Protein AF-A0A1Q6CEZ9-F1 (afdb_monomer_lite)

pLDDT: mean 78.74, std 10.32, range [46.88, 90.94]

Foldseek 3Di:
DPVLVVCCVVCVVCPPPDPVVSVVLLVVLCVVCVVVLVVLVVVLVCQLVVVVVVVVVVVVVPDDDDPVVVVVSVVSNVVSVVVSVVVSVVSSVVSSVVVVVVVVVVVVVVVVVVVD

Radius of gyration: 22.19 Å; chains: 1; bounding box: 48×24×68 Å

Secondary structure (DSSP, 8-state):
--HHHHHHHH-GGGTTS-HHHHHHHHHHHHHHTHHHHHHHHHHHHHHHHHHHHHHHHHHHTT----HHHHHHHHHHHHHHHHHHHHHHHHHHHHHHHHHHHHHHHHHHHHHHTT--

Structure (mmCIF, N/CA/C/O backbone):
data_AF-A0A1Q6CEZ9-F1
#
_entry.id   AF-A0A1Q6CEZ9-F1
#
loop_
_atom_site.group_PDB
_atom_site.id
_atom_site.type_symbol
_atom_site.label_atom_id
_atom_site.label_alt_id
_atom_site.label_comp_id
_atom_site.label_asym_id
_atom_site.label_entity_id
_atom_site.label_seq_id
_atom_site.pdbx_PDB_ins_code
_atom_site.Cartn_x
_atom_site.Cartn_y
_atom_site.Cartn_z
_atom_site.occupancy
_atom_site.B_iso_or_equiv
_atom_site.auth_seq_id
_atom_site.auth_comp_id
_atom_site.auth_asym_id
_atom_site.auth_atom_id
_atom_site.pdbx_PDB_model_num
ATOM 1 N N . MET A 1 1 ? -6.968 6.565 1.312 1.00 78.81 1 MET A N 1
ATOM 2 C CA . MET A 1 1 ? -8.239 5.874 1.646 1.00 78.81 1 MET A CA 1
ATOM 3 C C . MET A 1 1 ? -8.685 6.274 3.049 1.00 78.81 1 MET A C 1
ATOM 5 O O . MET A 1 1 ? -7.842 6.308 3.935 1.00 78.81 1 MET A O 1
ATOM 9 N N . ASN A 1 2 ? -9.973 6.579 3.259 1.00 87.38 2 ASN A N 1
ATOM 10 C CA . ASN A 1 2 ? -10.518 6.866 4.593 1.00 87.38 2 ASN A CA 1
ATOM 11 C C . ASN A 1 2 ? -10.894 5.547 5.297 1.00 87.38 2 ASN A C 1
ATOM 13 O O . ASN A 1 2 ? -11.939 4.958 5.011 1.00 87.38 2 ASN A O 1
ATOM 17 N N . T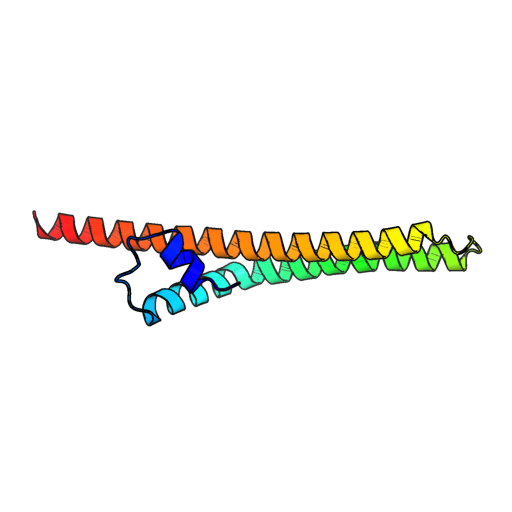YR A 1 3 ? -10.008 5.062 6.172 1.00 85.31 3 TYR A N 1
ATOM 18 C CA . TYR A 1 3 ? -10.192 3.792 6.882 1.00 85.31 3 TYR A CA 1
ATOM 19 C C . TYR A 1 3 ? -11.331 3.844 7.901 1.00 85.31 3 TYR A C 1
ATOM 21 O O . TYR A 1 3 ? -12.068 2.873 8.002 1.00 85.31 3 TYR A O 1
ATOM 29 N N . SER A 1 4 ? -11.540 4.976 8.576 1.00 85.38 4 SER A N 1
ATOM 30 C CA . SER A 1 4 ? -12.632 5.153 9.543 1.00 85.38 4 SER A CA 1
ATOM 31 C C . SER A 1 4 ? -14.004 4.962 8.886 1.00 85.38 4 SER A C 1
ATOM 33 O O . SER A 1 4 ? -14.808 4.137 9.325 1.00 85.38 4 SER A O 1
ATOM 35 N N . ARG A 1 5 ? -14.228 5.616 7.736 1.00 88.12 5 ARG A N 1
ATOM 36 C CA . ARG A 1 5 ? -15.449 5.433 6.935 1.00 88.12 5 ARG A CA 1
ATOM 37 C C . ARG A 1 5 ? -15.607 3.987 6.456 1.00 88.12 5 ARG A C 1
ATOM 39 O O . ARG A 1 5 ? -16.713 3.455 6.458 1.00 88.12 5 ARG A O 1
ATOM 46 N N . TRP A 1 6 ? -14.514 3.346 6.038 1.00 90.44 6 TRP A N 1
ATOM 47 C CA . TRP A 1 6 ? -14.540 1.949 5.599 1.00 90.44 6 TRP A CA 1
ATOM 48 C C . TRP A 1 6 ? -14.889 0.982 6.741 1.00 90.44 6 TRP A C 1
ATOM 50 O O . TRP A 1 6 ? -15.698 0.081 6.525 1.00 90.44 6 TRP A O 1
ATOM 60 N N . ILE A 1 7 ? -14.339 1.185 7.942 1.00 86.50 7 ILE A N 1
ATOM 61 C CA . ILE A 1 7 ? -14.615 0.373 9.138 1.00 86.50 7 ILE A CA 1
ATOM 62 C C . ILE A 1 7 ? -16.093 0.468 9.510 1.00 86.50 7 ILE A C 1
ATOM 64 O O . ILE A 1 7 ? -16.755 -0.563 9.555 1.00 86.50 7 ILE A O 1
ATOM 68 N N . ARG A 1 8 ? -16.627 1.687 9.677 1.00 84.75 8 ARG A N 1
ATOM 69 C CA . ARG A 1 8 ? -18.041 1.924 10.032 1.00 84.75 8 ARG A CA 1
ATOM 70 C C . ARG A 1 8 ? -19.015 1.318 9.016 1.00 84.75 8 ARG A C 1
ATOM 72 O O . ARG A 1 8 ? -20.042 0.766 9.387 1.00 84.75 8 ARG A O 1
ATOM 79 N N . LYS A 1 9 ? -18.664 1.351 7.724 1.00 87.06 9 LYS A N 1
ATOM 80 C CA . LYS A 1 9 ? -19.462 0.711 6.665 1.00 87.06 9 LYS A CA 1
ATOM 81 C C . LYS A 1 9 ? -19.380 -0.822 6.689 1.00 87.06 9 LYS A C 1
ATOM 83 O O . LYS A 1 9 ? -20.350 -1.486 6.349 1.00 87.06 9 LYS A O 1
ATOM 88 N N . THR A 1 10 ? -18.217 -1.381 7.021 1.00 85.75 10 THR A N 1
ATOM 89 C CA . THR A 1 10 ? -17.960 -2.833 6.953 1.00 85.75 10 THR A CA 1
ATOM 90 C C . THR A 1 10 ? -18.411 -3.558 8.220 1.00 85.75 10 THR A C 1
ATOM 92 O O . THR A 1 10 ? -18.802 -4.718 8.156 1.00 85.75 10 THR A O 1
ATOM 95 N N . PHE A 1 11 ? -18.362 -2.879 9.364 1.00 83.69 11 PHE A N 1
ATOM 96 C CA . PHE A 1 11 ? -18.687 -3.423 10.673 1.00 83.69 11 PHE A CA 1
ATOM 97 C C . PHE A 1 11 ? -19.684 -2.491 11.377 1.00 83.69 11 PHE A C 1
ATOM 99 O O . PHE A 1 11 ? -19.273 -1.624 12.146 1.00 83.69 11 PHE A O 1
ATOM 106 N N . PRO A 1 12 ? -20.998 -2.660 11.152 1.00 80.19 12 PRO A N 1
ATOM 107 C CA . PRO A 1 12 ? -22.017 -1.818 11.784 1.00 80.19 12 PRO A CA 1
ATOM 108 C C . PRO A 1 12 ? -21.939 -1.842 13.318 1.00 80.19 12 PRO A C 1
ATOM 110 O O . PRO A 1 12 ? -22.209 -0.841 13.968 1.00 80.19 12 PRO A O 1
ATOM 113 N N . GLN A 1 13 ? -21.482 -2.962 13.888 1.00 78.38 13 GLN A N 1
ATOM 114 C CA . GLN A 1 13 ? -21.288 -3.176 15.328 1.00 78.38 13 GLN A CA 1
ATOM 115 C C . GLN A 1 13 ? -20.261 -2.244 16.000 1.00 78.38 13 GLN A C 1
ATOM 117 O O . GLN A 1 13 ? -20.240 -2.153 17.220 1.00 78.38 13 GLN A O 1
ATOM 122 N N . VAL A 1 14 ? -19.405 -1.558 15.231 1.00 77.00 14 VAL A N 1
ATOM 123 C CA . VAL A 1 14 ? -18.463 -0.544 15.752 1.00 77.00 14 VAL A CA 1
ATOM 124 C C . VAL A 1 14 ? -18.941 0.891 15.491 1.00 77.00 14 VAL A C 1
ATOM 126 O O . VAL A 1 14 ? -18.183 1.834 15.705 1.00 77.00 14 VAL A O 1
ATOM 129 N N . ASN A 1 15 ? -20.194 1.106 15.064 1.00 77.31 15 ASN A N 1
ATOM 130 C CA . ASN A 1 15 ? -20.732 2.465 14.905 1.00 77.31 15 ASN A CA 1
ATOM 131 C C . ASN A 1 15 ? -20.812 3.235 16.227 1.00 77.31 15 ASN A C 1
ATOM 133 O O . ASN A 1 15 ? -20.509 4.429 16.233 1.00 77.31 15 ASN A O 1
ATOM 137 N N . ASP A 1 16 ? -21.126 2.552 17.326 1.00 78.06 16 ASP A N 1
ATOM 138 C CA . ASP A 1 16 ? -21.174 3.158 18.663 1.00 78.06 16 ASP A CA 1
ATOM 139 C C . ASP A 1 16 ? -19.792 3.252 19.326 1.00 78.06 16 ASP A C 1
ATOM 141 O O . ASP A 1 16 ? -19.643 3.785 20.422 1.00 78.06 16 ASP A O 1
ATOM 145 N N . THR A 1 17 ? -18.743 2.748 18.666 1.00 80.06 17 THR A N 1
ATOM 146 C CA . THR A 1 17 ? -17.372 2.886 19.162 1.00 80.06 17 THR A CA 1
ATOM 147 C C . THR A 1 17 ? -16.898 4.329 19.002 1.00 80.06 17 THR A C 1
ATOM 149 O O . THR A 1 17 ? -17.131 4.969 17.966 1.00 80.06 17 THR A O 1
ATOM 152 N N . SER A 1 18 ? -16.213 4.843 20.030 1.00 85.12 18 SER A N 1
ATOM 153 C CA . SER A 1 18 ? -15.681 6.204 20.019 1.00 85.12 18 SER A CA 1
ATOM 154 C C . SER A 1 18 ? -14.743 6.415 18.830 1.00 85.12 18 SER A C 1
ATOM 156 O O . SER A 1 18 ? -14.040 5.504 18.380 1.00 85.12 18 SER A O 1
ATOM 158 N N . HIS A 1 19 ? -14.734 7.639 18.302 1.00 84.69 19 HIS A N 1
ATOM 159 C CA . HIS A 1 19 ? -13.865 7.979 17.179 1.00 84.69 19 HIS A CA 1
ATOM 160 C C . HIS A 1 19 ? -12.384 7.750 17.505 1.00 84.69 19 HIS A C 1
ATOM 162 O O . HIS A 1 19 ? -11.656 7.238 16.659 1.00 84.69 19 HIS A O 1
ATOM 168 N N . GLU A 1 20 ? -11.992 8.038 18.743 1.00 85.44 20 GLU A N 1
ATOM 169 C CA . GLU A 1 20 ? -10.643 7.845 19.272 1.00 85.44 20 GLU A CA 1
ATOM 170 C C . GLU A 1 20 ? -10.216 6.367 19.272 1.00 85.44 20 GLU A C 1
ATOM 172 O O . GLU A 1 20 ? -9.128 6.035 18.805 1.00 85.44 20 GLU A O 1
ATOM 177 N N . LEU A 1 21 ? -11.095 5.441 19.682 1.00 85.25 21 LEU A N 1
ATOM 178 C CA . LEU A 1 21 ? -10.803 4.002 19.618 1.00 85.25 21 LEU A CA 1
ATOM 179 C C . LEU A 1 21 ? -10.622 3.510 18.177 1.00 85.25 21 LEU A C 1
ATOM 181 O O . LEU A 1 21 ? -9.726 2.713 17.899 1.00 85.25 21 LEU A O 1
ATOM 185 N N . ILE A 1 22 ? -11.450 3.997 17.247 1.00 85.25 22 ILE A N 1
ATOM 186 C CA . ILE A 1 22 ? -11.326 3.654 15.823 1.00 85.25 22 ILE A CA 1
ATOM 187 C C . ILE A 1 22 ? -9.998 4.172 15.259 1.00 85.25 22 ILE A C 1
ATOM 189 O O . ILE A 1 22 ? -9.351 3.466 14.483 1.00 85.25 22 ILE A O 1
ATOM 193 N N . GLU A 1 23 ? -9.578 5.381 15.633 1.00 88.44 23 GLU A N 1
ATOM 194 C CA . GLU A 1 23 ? -8.279 5.915 15.224 1.00 88.44 23 GLU A CA 1
ATOM 195 C C . GLU A 1 23 ? -7.121 5.102 15.796 1.00 88.44 23 GLU A C 1
ATOM 197 O O . GLU A 1 23 ? -6.226 4.737 15.031 1.00 88.44 23 GLU A O 1
ATOM 202 N N . ASN A 1 24 ? -7.187 4.701 17.066 1.00 88.50 24 ASN A N 1
ATOM 203 C CA . ASN A 1 24 ? -6.182 3.832 17.678 1.00 88.50 24 ASN A CA 1
ATOM 204 C C . ASN A 1 24 ? -6.045 2.498 16.931 1.00 88.50 24 ASN A C 1
ATOM 206 O O . ASN A 1 24 ? -4.931 2.097 16.599 1.00 88.50 24 ASN A O 1
ATOM 210 N N . TYR A 1 25 ? -7.154 1.854 16.545 1.00 86.62 25 TYR A N 1
ATOM 211 C CA . TYR A 1 25 ? -7.101 0.633 15.727 1.00 86.62 25 TYR A CA 1
ATOM 212 C C . TYR A 1 25 ? -6.463 0.862 14.351 1.00 86.62 25 TYR A C 1
ATOM 214 O O . TYR A 1 25 ? -5.782 -0.018 13.820 1.00 86.62 25 TYR A O 1
ATOM 222 N N . ILE A 1 26 ? -6.678 2.034 13.746 1.00 88.31 26 ILE A N 1
ATOM 223 C CA . ILE A 1 26 ? -6.061 2.395 12.463 1.00 88.31 26 ILE A CA 1
ATOM 224 C C . ILE A 1 26 ? -4.560 2.635 12.632 1.00 88.31 26 ILE A C 1
ATOM 226 O O . ILE A 1 26 ? -3.790 2.203 11.771 1.00 88.31 26 ILE A O 1
ATOM 230 N N . VAL A 1 27 ? -4.144 3.325 13.695 1.00 90.94 27 VAL A N 1
ATOM 231 C CA . VAL A 1 27 ? -2.731 3.571 14.010 1.00 90.94 27 VAL A CA 1
ATOM 232 C C . VAL A 1 27 ? -2.022 2.244 14.257 1.00 90.94 27 VAL A C 1
ATOM 234 O O . VAL A 1 27 ? -1.072 1.934 13.540 1.00 90.94 27 VAL A O 1
ATOM 237 N N . GLU A 1 28 ? -2.564 1.403 15.136 1.00 89.69 28 GLU A N 1
ATOM 238 C CA . GLU A 1 28 ? -2.023 0.076 15.440 1.00 89.69 28 GLU A CA 1
ATOM 239 C C . GLU A 1 28 ? -1.895 -0.784 14.170 1.00 89.69 28 GLU A C 1
ATOM 241 O O . GLU A 1 28 ? -0.857 -1.394 13.908 1.00 89.69 28 GLU A O 1
ATOM 246 N N . ALA A 1 29 ? -2.920 -0.803 13.311 1.00 86.94 29 ALA A N 1
ATOM 247 C CA . ALA A 1 29 ? -2.863 -1.544 12.053 1.00 86.94 29 ALA A CA 1
ATOM 248 C C . ALA A 1 29 ? -1.796 -1.003 11.085 1.00 86.94 29 ALA A C 1
ATOM 250 O O . ALA A 1 29 ? -1.172 -1.779 10.354 1.00 86.94 29 ALA A O 1
ATOM 251 N N . LYS A 1 30 ? -1.579 0.317 11.045 1.00 87.06 30 LYS A N 1
ATOM 252 C CA . LYS A 1 30 ? -0.550 0.942 10.198 1.00 87.06 30 LYS A CA 1
ATOM 253 C C . LYS A 1 30 ? 0.859 0.667 10.708 1.00 87.06 30 LYS A C 1
ATOM 255 O O . LYS A 1 30 ? 1.741 0.449 9.878 1.00 87.06 30 LYS A O 1
ATOM 260 N N . GLU A 1 31 ? 1.060 0.681 12.021 1.00 90.88 31 GLU A N 1
ATOM 261 C CA . GLU A 1 31 ? 2.348 0.380 12.647 1.00 90.88 31 GLU A CA 1
ATOM 262 C C . GLU A 1 31 ? 2.714 -1.091 12.469 1.00 90.88 31 GLU A C 1
ATOM 264 O O . GLU A 1 31 ? 3.778 -1.393 11.931 1.00 90.88 31 GLU A O 1
ATOM 269 N N . ASN A 1 32 ? 1.783 -2.002 12.763 1.00 86.88 32 ASN A N 1
ATOM 270 C CA . ASN A 1 32 ? 1.990 -3.444 12.594 1.00 86.88 32 ASN A CA 1
ATOM 271 C C . ASN A 1 32 ? 2.286 -3.846 11.142 1.00 86.88 32 ASN A C 1
ATOM 273 O O . ASN A 1 32 ? 2.956 -4.842 10.886 1.00 86.88 32 ASN A O 1
ATOM 277 N N . THR A 1 33 ? 1.803 -3.070 10.170 1.00 88.19 33 THR A N 1
ATOM 278 C CA . THR A 1 33 ? 2.064 -3.319 8.744 1.00 88.19 33 THR A CA 1
ATOM 279 C C . THR A 1 33 ? 3.213 -2.485 8.178 1.00 88.19 33 THR A C 1
ATOM 281 O O . THR A 1 33 ? 3.517 -2.626 6.994 1.00 88.19 33 THR A O 1
ATOM 284 N N . LYS A 1 34 ? 3.870 -1.629 8.976 1.00 89.44 34 LYS A N 1
ATOM 285 C CA . LYS A 1 34 ? 4.874 -0.663 8.499 1.00 89.44 34 LYS A CA 1
ATOM 286 C C . LYS A 1 34 ? 6.023 -1.337 7.753 1.00 89.44 34 LYS A C 1
ATOM 288 O O . LYS A 1 34 ? 6.247 -1.002 6.594 1.00 89.44 34 LYS A O 1
ATOM 293 N N . LEU A 1 35 ? 6.677 -2.325 8.370 1.00 86.88 35 LEU A N 1
ATOM 294 C CA . LEU A 1 35 ? 7.818 -3.027 7.769 1.00 86.88 35 LEU A CA 1
ATOM 295 C C . LEU A 1 35 ? 7.449 -3.698 6.443 1.00 86.88 35 LEU A C 1
ATOM 297 O O . LEU A 1 35 ? 8.153 -3.553 5.450 1.00 86.88 35 LEU A O 1
ATOM 301 N N . PHE A 1 36 ? 6.306 -4.385 6.393 1.00 85.56 36 PHE A N 1
ATOM 302 C CA . PHE A 1 36 ? 5.871 -5.063 5.173 1.00 85.56 36 PHE A CA 1
ATOM 303 C C . PHE A 1 36 ? 5.482 -4.069 4.068 1.00 85.56 36 PHE A C 1
ATOM 305 O O . PHE A 1 36 ? 5.743 -4.303 2.891 1.00 85.56 36 PHE A O 1
ATOM 312 N N . ARG A 1 37 ? 4.881 -2.930 4.432 1.00 86.06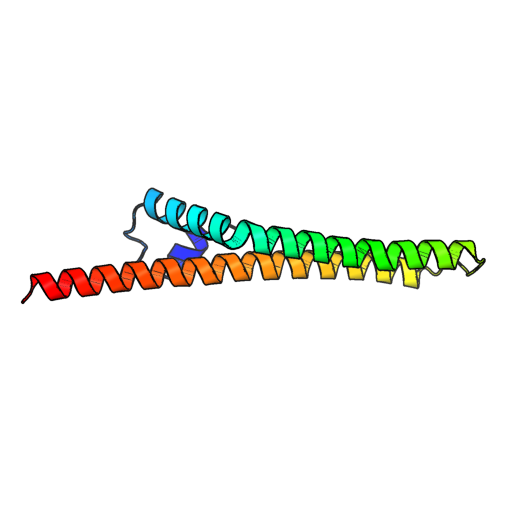 37 ARG A N 1
ATOM 313 C CA . ARG A 1 37 ? 4.572 -1.847 3.488 1.00 86.06 37 ARG A CA 1
ATOM 314 C C . ARG A 1 37 ? 5.837 -1.211 2.925 1.00 86.06 37 ARG A C 1
ATOM 316 O O . ARG A 1 37 ? 5.891 -0.947 1.729 1.00 86.06 37 ARG A O 1
ATOM 323 N N . GLU A 1 38 ? 6.841 -0.969 3.762 1.00 87.75 38 GLU A N 1
ATOM 324 C CA . GLU A 1 38 ? 8.148 -0.478 3.317 1.00 87.75 38 GLU A CA 1
ATOM 325 C C . GLU A 1 38 ? 8.835 -1.497 2.405 1.00 87.75 38 GLU A C 1
ATOM 327 O O . GLU A 1 38 ? 9.298 -1.127 1.329 1.00 87.75 38 GLU A O 1
ATOM 332 N N . PHE A 1 39 ? 8.783 -2.786 2.746 1.00 88.06 39 PHE A N 1
ATOM 333 C CA . PHE A 1 39 ? 9.290 -3.856 1.891 1.00 88.06 39 PHE A CA 1
ATOM 334 C C . PHE A 1 39 ? 8.614 -3.874 0.510 1.00 88.06 39 PHE A C 1
ATOM 336 O O . PHE A 1 39 ? 9.308 -3.876 -0.504 1.00 88.06 39 PHE A O 1
ATOM 343 N N . ILE A 1 40 ? 7.277 -3.798 0.438 1.00 85.38 40 ILE A N 1
ATOM 344 C CA . ILE A 1 40 ? 6.553 -3.715 -0.846 1.00 85.38 40 ILE A CA 1
ATOM 345 C C . ILE A 1 40 ? 6.999 -2.494 -1.655 1.00 85.38 40 ILE A C 1
ATOM 347 O O . ILE A 1 40 ? 7.161 -2.601 -2.869 1.00 85.38 40 ILE A O 1
ATOM 351 N N . LYS A 1 41 ? 7.198 -1.337 -1.013 1.00 83.94 41 LYS A N 1
ATOM 352 C CA . LYS A 1 41 ? 7.652 -0.122 -1.706 1.00 83.94 41 LYS A CA 1
ATOM 353 C C . LYS A 1 41 ? 9.044 -0.300 -2.300 1.00 83.94 41 LYS A C 1
ATOM 355 O O . LYS A 1 41 ? 9.251 0.076 -3.449 1.00 83.94 41 LYS A O 1
ATOM 360 N N . VAL A 1 42 ? 9.968 -0.896 -1.547 1.00 87.69 42 VAL A N 1
ATOM 361 C CA . VAL A 1 42 ? 11.328 -1.181 -2.026 1.00 87.69 42 VAL A CA 1
ATOM 362 C C . VAL A 1 42 ? 11.295 -2.174 -3.184 1.00 87.69 42 VAL A C 1
ATOM 364 O O . VAL A 1 42 ? 11.914 -1.918 -4.211 1.00 87.69 42 VAL A O 1
ATOM 367 N N . VAL A 1 43 ? 10.529 -3.262 -3.068 1.00 85.50 43 VAL A N 1
ATOM 368 C CA . VAL A 1 43 ? 10.364 -4.245 -4.152 1.00 85.50 43 VAL A CA 1
ATOM 369 C C . VAL A 1 43 ? 9.748 -3.594 -5.391 1.00 85.50 43 VAL A C 1
ATOM 371 O O . VAL A 1 43 ? 10.254 -3.779 -6.494 1.00 85.50 43 VAL A O 1
ATOM 374 N N . GLY A 1 44 ? 8.700 -2.785 -5.219 1.00 81.00 44 GLY A N 1
ATOM 375 C CA . GLY A 1 44 ? 8.070 -2.039 -6.307 1.00 81.00 44 GLY A CA 1
ATOM 376 C C . GLY A 1 44 ? 9.044 -1.089 -7.002 1.00 81.00 44 GLY A C 1
ATOM 377 O O . GLY A 1 44 ? 9.094 -1.057 -8.227 1.00 81.00 44 GLY A O 1
ATOM 378 N N . PHE A 1 45 ? 9.872 -0.373 -6.237 1.00 83.25 45 PHE A N 1
ATOM 379 C CA . PHE A 1 45 ? 10.930 0.476 -6.782 1.00 83.25 45 PHE A CA 1
ATOM 380 C C . PHE A 1 45 ? 11.985 -0.334 -7.549 1.00 83.25 45 PHE A C 1
ATOM 382 O O . PHE A 1 45 ? 12.360 0.040 -8.658 1.00 83.25 45 PHE A O 1
ATOM 389 N N . LEU A 1 46 ? 12.416 -1.479 -7.014 1.00 83.62 46 LEU A N 1
ATOM 390 C CA . LEU A 1 46 ? 13.373 -2.366 -7.680 1.00 83.62 46 LEU A CA 1
ATOM 391 C C . LEU A 1 46 ? 12.850 -2.855 -9.039 1.00 83.62 46 LEU A C 1
ATOM 393 O O . LEU A 1 46 ? 13.593 -2.871 -10.020 1.00 83.62 46 LEU A O 1
ATOM 397 N N . LEU A 1 47 ? 11.560 -3.198 -9.103 1.00 79.50 47 LEU A N 1
ATOM 398 C CA . LEU A 1 47 ? 10.875 -3.623 -10.327 1.00 79.50 47 LEU A CA 1
ATOM 399 C C . LEU A 1 47 ? 10.764 -2.517 -11.382 1.00 79.50 47 LEU A C 1
ATOM 401 O O . LEU A 1 47 ? 10.484 -2.820 -12.535 1.00 79.50 47 LEU A O 1
ATOM 405 N N . ILE A 1 48 ? 10.991 -1.257 -11.017 1.00 77.56 48 ILE A N 1
ATOM 406 C CA . ILE A 1 48 ? 11.065 -0.132 -11.954 1.00 77.56 48 ILE A CA 1
ATOM 407 C C . ILE A 1 48 ? 12.516 0.096 -12.381 1.00 77.56 48 ILE A C 1
ATOM 409 O O . ILE A 1 48 ? 12.807 0.215 -13.569 1.00 77.56 48 ILE A O 1
ATOM 413 N N . VAL A 1 49 ? 13.437 0.127 -11.416 1.00 82.56 49 VAL A N 1
ATOM 414 C CA . VAL A 1 49 ? 14.853 0.441 -11.654 1.00 82.56 49 VAL A CA 1
ATOM 415 C C . VAL A 1 49 ? 15.541 -0.614 -12.515 1.00 82.56 49 VAL A C 1
ATOM 417 O O . VAL A 1 49 ? 16.299 -0.260 -13.415 1.00 82.56 49 VAL A O 1
ATOM 420 N N . LEU A 1 50 ? 15.283 -1.902 -12.272 1.00 81.31 50 LEU A N 1
ATOM 421 C CA . LEU A 1 50 ? 15.901 -2.995 -13.027 1.00 81.31 50 LEU A CA 1
ATOM 422 C C . LEU A 1 50 ? 15.583 -2.941 -14.534 1.00 81.31 50 LEU A C 1
ATOM 424 O O . LEU A 1 50 ? 16.528 -2.855 -15.321 1.00 81.31 50 LEU A O 1
ATOM 428 N N . PRO A 1 51 ? 14.308 -2.944 -14.977 1.00 76.06 51 PRO A N 1
ATOM 429 C CA . PRO A 1 51 ? 13.996 -2.867 -16.402 1.00 76.06 51 PRO A CA 1
ATOM 430 C C . PRO A 1 51 ? 14.408 -1.529 -17.018 1.00 76.06 51 PRO A C 1
ATOM 432 O O . PRO A 1 51 ? 14.826 -1.510 -18.171 1.00 76.06 51 PRO A O 1
ATOM 435 N N . PHE A 1 52 ? 14.361 -0.428 -16.263 1.00 76.94 52 PHE A N 1
ATOM 436 C CA . PHE A 1 52 ? 14.818 0.873 -16.751 1.00 76.94 52 PHE A CA 1
ATOM 437 C C . PHE A 1 52 ? 16.332 0.900 -17.017 1.00 76.94 52 PHE A C 1
ATOM 439 O O . PHE A 1 52 ? 16.769 1.378 -18.061 1.00 76.94 52 PHE A O 1
ATOM 446 N N . ASN A 1 53 ? 17.143 0.329 -16.123 1.00 82.12 53 ASN A N 1
ATOM 447 C CA . ASN A 1 53 ? 18.588 0.217 -16.337 1.00 82.12 53 ASN A CA 1
ATOM 448 C C . ASN A 1 53 ? 18.938 -0.748 -17.478 1.00 82.12 53 ASN A C 1
ATOM 450 O O . ASN A 1 53 ? 19.843 -0.462 -18.261 1.00 82.12 53 ASN A O 1
ATOM 454 N N . LEU A 1 54 ? 18.213 -1.866 -17.608 1.00 78.62 54 LEU A N 1
ATOM 455 C CA . LEU A 1 54 ? 18.363 -2.776 -18.751 1.00 78.62 54 LEU A CA 1
ATOM 456 C C . LEU A 1 54 ? 18.013 -2.079 -20.072 1.00 78.62 54 LEU A C 1
ATOM 458 O O . LEU A 1 54 ? 18.734 -2.237 -21.053 1.00 78.62 54 LEU A O 1
ATOM 462 N N . TYR A 1 55 ? 16.954 -1.265 -20.081 1.00 74.69 55 TYR A N 1
ATOM 463 C CA . TYR A 1 55 ? 16.555 -0.457 -21.232 1.00 74.69 55 TYR A CA 1
ATOM 464 C C . TYR A 1 55 ? 17.636 0.545 -21.637 1.00 74.69 55 TYR A C 1
ATOM 466 O O . TYR A 1 55 ? 18.010 0.594 -22.807 1.00 74.69 55 TYR A O 1
ATOM 474 N N . LEU A 1 56 ? 18.179 1.299 -20.675 1.00 76.50 56 LEU A N 1
ATOM 475 C CA . LEU A 1 56 ? 19.273 2.229 -20.943 1.00 76.50 56 LEU A CA 1
ATOM 476 C C . LEU A 1 56 ? 20.467 1.501 -21.560 1.00 76.50 56 LEU A C 1
ATOM 478 O O . LEU A 1 56 ? 20.954 1.928 -22.597 1.00 76.50 56 LEU A O 1
ATOM 482 N N . ASN A 1 57 ? 20.887 0.372 -20.986 1.00 79.06 57 ASN A N 1
ATOM 483 C CA . ASN A 1 57 ? 21.992 -0.420 -21.529 1.00 79.06 57 ASN A CA 1
ATOM 484 C C . ASN A 1 57 ? 21.721 -0.876 -22.979 1.00 79.06 57 ASN A C 1
ATOM 486 O O . ASN A 1 57 ? 22.592 -0.763 -23.839 1.00 79.06 57 ASN A O 1
ATOM 490 N N . TYR A 1 58 ? 20.491 -1.309 -23.270 1.00 74.31 58 TYR A N 1
ATOM 491 C CA . TYR A 1 58 ? 20.080 -1.771 -24.597 1.00 74.31 58 TYR A CA 1
ATOM 492 C C . TYR A 1 58 ? 20.051 -0.651 -25.656 1.00 74.31 58 TYR A C 1
ATOM 494 O O . TYR A 1 58 ? 20.415 -0.885 -26.810 1.00 74.31 58 TYR A O 1
ATOM 502 N N . ILE A 1 59 ? 19.668 0.577 -25.291 1.00 74.06 59 ILE A N 1
ATOM 503 C CA . ILE A 1 59 ? 19.733 1.735 -26.204 1.00 74.06 59 ILE A CA 1
ATOM 504 C C . ILE A 1 59 ? 21.181 2.139 -26.476 1.00 74.06 59 ILE A C 1
ATOM 506 O O . ILE A 1 59 ? 21.536 2.418 -27.621 1.00 74.06 59 ILE A O 1
ATOM 510 N N . THR A 1 60 ? 22.037 2.154 -25.448 1.00 69.31 60 THR A N 1
ATOM 511 C CA . THR A 1 60 ? 23.443 2.571 -25.591 1.00 69.31 60 THR A CA 1
ATOM 512 C C . THR A 1 60 ? 24.231 1.654 -26.534 1.00 69.31 60 THR A C 1
ATOM 514 O O . THR A 1 60 ? 25.214 2.088 -27.125 1.00 69.31 60 THR A O 1
ATOM 517 N N . GLN A 1 61 ? 23.781 0.409 -26.737 1.00 73.94 61 GLN A N 1
ATOM 518 C CA . GLN A 1 61 ? 24.354 -0.546 -27.698 1.00 73.94 61 GLN A CA 1
ATOM 519 C C . GLN A 1 61 ? 23.881 -0.342 -29.155 1.00 73.94 61 GLN A C 1
ATOM 521 O O . GLN A 1 61 ? 24.161 -1.173 -30.015 1.00 73.94 61 GLN A O 1
ATOM 526 N N . GLY A 1 62 ? 23.184 0.758 -29.459 1.00 64.31 62 GLY A N 1
ATOM 527 C CA . GLY A 1 62 ? 22.789 1.118 -30.826 1.00 64.31 62 GLY A CA 1
ATOM 528 C C . GLY A 1 62 ? 21.447 0.540 -31.278 1.00 64.31 62 GLY A C 1
ATOM 529 O O . GLY A 1 62 ? 21.135 0.589 -32.469 1.00 64.31 62 GLY A O 1
ATOM 530 N N . SER A 1 63 ? 20.633 0.008 -30.359 1.00 62.16 63 SER A N 1
ATOM 531 C CA . SER A 1 63 ? 19.265 -0.395 -30.694 1.00 62.16 63 SER A CA 1
ATOM 532 C C . SER A 1 63 ? 18.334 0.821 -30.785 1.00 62.16 63 SER A C 1
ATOM 534 O O . SER A 1 63 ? 18.441 1.794 -30.036 1.00 62.16 63 SER A O 1
ATOM 536 N N . ILE A 1 64 ? 17.427 0.778 -31.759 1.00 61.34 64 ILE A N 1
ATOM 537 C CA . ILE A 1 64 ? 16.544 1.887 -32.131 1.00 61.34 64 ILE A CA 1
ATOM 538 C C . ILE A 1 64 ? 15.561 2.200 -30.992 1.00 61.34 64 ILE A C 1
ATOM 540 O O . ILE A 1 64 ? 14.935 1.304 -30.424 1.00 61.34 64 ILE A O 1
ATOM 544 N N . PHE A 1 65 ? 15.384 3.495 -30.715 1.00 63.50 65 PHE A N 1
ATOM 545 C CA . PHE A 1 65 ? 14.396 4.063 -29.794 1.00 63.50 65 PHE A CA 1
ATOM 546 C C . PHE A 1 65 ? 12.976 3.602 -30.181 1.00 63.50 65 PHE A C 1
ATOM 548 O O . PHE A 1 65 ? 12.324 4.185 -31.046 1.00 63.50 65 PHE A O 1
ATOM 555 N N . SER A 1 66 ? 12.491 2.514 -29.582 1.00 70.31 66 SER A N 1
ATOM 556 C CA . SER A 1 66 ? 11.169 1.977 -29.901 1.00 70.31 66 SER A CA 1
ATOM 557 C C . SER A 1 66 ? 10.115 2.626 -29.012 1.00 70.31 66 SER A C 1
ATOM 559 O O . SER A 1 66 ? 10.097 2.427 -27.796 1.00 70.31 66 SER A O 1
ATOM 561 N N . LEU A 1 67 ? 9.200 3.384 -29.623 1.00 73.75 67 LEU A N 1
ATOM 562 C CA . LEU A 1 67 ? 8.055 4.011 -28.953 1.00 73.75 67 LEU A CA 1
ATOM 563 C C . LEU A 1 67 ? 7.237 2.989 -28.135 1.00 73.75 67 LEU A C 1
ATOM 565 O O . LEU A 1 67 ? 6.742 3.305 -27.054 1.00 73.75 67 LEU A O 1
ATOM 569 N N . LEU A 1 68 ? 7.171 1.738 -28.611 1.00 73.81 68 LEU A N 1
ATOM 570 C CA . LEU A 1 68 ? 6.563 0.613 -27.896 1.00 73.81 68 LEU A CA 1
ATOM 571 C C . LEU A 1 68 ? 7.200 0.384 -26.523 1.00 73.81 68 LEU A C 1
ATOM 573 O O . LEU A 1 68 ? 6.485 0.113 -25.567 1.00 73.81 68 LEU A O 1
ATOM 577 N N . PHE A 1 69 ? 8.519 0.529 -26.400 1.00 73.00 69 PHE A N 1
ATOM 578 C CA . PHE A 1 69 ? 9.248 0.271 -25.159 1.00 73.00 69 PHE A CA 1
ATOM 579 C C . PHE A 1 69 ? 9.020 1.365 -24.107 1.00 73.00 69 PHE A C 1
ATOM 581 O O . PHE A 1 69 ? 8.918 1.078 -22.913 1.00 73.00 69 PHE A O 1
ATOM 588 N N . ILE A 1 70 ? 8.865 2.617 -24.550 1.00 74.44 70 ILE A N 1
ATOM 589 C CA . ILE A 1 70 ? 8.489 3.747 -23.688 1.00 74.44 70 ILE A CA 1
ATOM 590 C C . ILE A 1 70 ? 7.082 3.521 -23.130 1.00 74.44 70 ILE A C 1
ATOM 592 O O . ILE A 1 70 ? 6.872 3.602 -21.920 1.00 74.44 70 ILE A O 1
ATOM 596 N N . VAL A 1 71 ? 6.131 3.165 -23.999 1.00 80.56 71 VAL A N 1
ATOM 597 C CA . VAL A 1 71 ? 4.753 2.847 -23.595 1.00 80.56 71 VAL A CA 1
ATOM 598 C C . VAL A 1 71 ? 4.728 1.651 -22.638 1.00 80.56 71 VAL A C 1
ATOM 600 O O . VAL A 1 71 ? 4.044 1.703 -21.614 1.00 80.56 71 VAL A O 1
ATOM 603 N N . LEU A 1 72 ? 5.520 0.607 -22.902 1.00 76.81 72 LEU A N 1
ATOM 604 C CA . LEU A 1 72 ? 5.648 -0.554 -22.017 1.00 76.81 72 LEU A CA 1
ATOM 605 C C . LEU A 1 72 ? 6.216 -0.170 -20.640 1.00 76.81 72 LEU A C 1
ATOM 607 O O . LEU A 1 72 ? 5.745 -0.649 -19.612 1.00 76.81 72 LEU A O 1
ATOM 611 N N . SER A 1 73 ? 7.190 0.740 -20.605 1.00 74.06 73 SER A N 1
ATOM 612 C CA . SER A 1 73 ? 7.809 1.213 -19.362 1.00 74.06 73 SER A CA 1
ATOM 613 C C . SER A 1 73 ? 6.835 2.038 -18.516 1.00 74.06 73 SER A C 1
ATOM 615 O O . SER A 1 73 ? 6.690 1.779 -17.320 1.00 74.06 73 SER A O 1
ATOM 617 N N . PHE A 1 74 ? 6.104 2.981 -19.125 1.00 79.44 74 PHE A N 1
ATOM 618 C CA . PHE A 1 74 ? 5.092 3.779 -18.419 1.00 79.44 74 PHE A CA 1
ATOM 619 C C . PHE A 1 74 ? 3.918 2.929 -17.926 1.00 79.44 74 PHE A C 1
ATOM 621 O O . PHE A 1 74 ? 3.457 3.106 -16.796 1.00 79.44 74 PHE A O 1
ATOM 628 N N . THR A 1 75 ? 3.448 1.980 -18.739 1.00 79.69 75 THR A N 1
ATOM 629 C CA . THR A 1 75 ? 2.372 1.063 -18.333 1.00 79.69 75 THR A CA 1
ATOM 630 C C . THR A 1 75 ? 2.827 0.134 -17.210 1.00 79.69 75 THR A C 1
ATOM 632 O O . THR A 1 75 ? 2.107 -0.003 -16.222 1.00 79.69 75 THR A O 1
ATOM 635 N N . SER A 1 76 ? 4.043 -0.416 -17.279 1.00 75.12 76 SER A N 1
ATOM 636 C CA . SER A 1 76 ? 4.626 -1.220 -16.198 1.00 75.12 76 SER A CA 1
ATOM 637 C C . SER A 1 76 ? 4.757 -0.425 -14.894 1.00 75.12 76 SER A C 1
ATOM 639 O O . SER A 1 76 ? 4.374 -0.911 -13.829 1.00 75.12 76 SER A O 1
ATOM 641 N N . PHE A 1 77 ? 5.206 0.833 -14.963 1.00 77.25 77 PHE A N 1
ATOM 642 C CA . PHE A 1 77 ? 5.289 1.714 -13.794 1.00 77.25 77 PHE A CA 1
ATOM 643 C C . PHE A 1 77 ? 3.911 1.981 -13.170 1.00 77.25 77 PHE A C 1
ATOM 645 O O . PHE A 1 77 ? 3.744 1.896 -11.949 1.00 77.25 77 PHE A O 1
ATOM 652 N N . GLY A 1 78 ? 2.913 2.282 -14.006 1.00 80.69 78 GLY A N 1
ATOM 653 C CA . GLY A 1 78 ? 1.537 2.515 -13.570 1.00 80.69 78 GLY A CA 1
ATOM 654 C C . GLY A 1 78 ? 0.927 1.285 -12.897 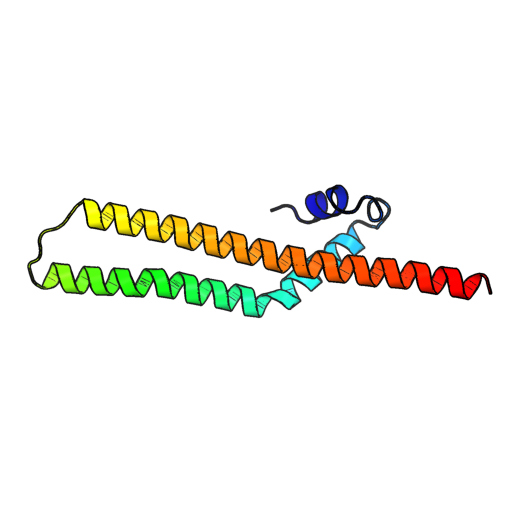1.00 80.69 78 GLY A C 1
ATOM 655 O O . GLY A 1 78 ? 0.391 1.384 -11.790 1.00 80.69 78 GLY A O 1
ATOM 656 N N . VAL A 1 79 ? 1.072 0.112 -13.520 1.00 79.31 79 VAL A N 1
ATOM 657 C CA . VAL A 1 79 ? 0.587 -1.163 -12.974 1.00 79.31 79 VAL A CA 1
ATOM 658 C C . VAL A 1 79 ? 1.321 -1.508 -11.678 1.00 79.31 79 VAL A C 1
ATOM 660 O O . VAL A 1 79 ? 0.668 -1.814 -10.683 1.00 79.31 79 VAL A O 1
ATOM 663 N N . GLY A 1 80 ? 2.650 -1.389 -11.636 1.00 73.50 80 GLY A N 1
ATOM 664 C CA . GLY A 1 80 ? 3.452 -1.671 -10.442 1.00 73.50 80 GLY A CA 1
ATOM 665 C C . GLY A 1 80 ? 3.073 -0.785 -9.254 1.00 73.50 80 GLY A C 1
ATOM 666 O O . GLY A 1 80 ? 2.868 -1.279 -8.144 1.00 73.50 80 GLY A O 1
ATOM 667 N N . SER A 1 81 ? 2.879 0.512 -9.500 1.00 76.25 81 SER A N 1
ATOM 668 C CA . SER A 1 81 ? 2.459 1.476 -8.476 1.00 76.25 81 SER A CA 1
ATOM 669 C C . SER A 1 81 ? 1.051 1.177 -7.955 1.00 76.25 81 SER A C 1
ATOM 671 O O . SER A 1 81 ? 0.806 1.202 -6.746 1.00 76.25 81 SER A O 1
ATOM 673 N N . PHE A 1 82 ? 0.120 0.841 -8.852 1.00 82.19 82 PHE A N 1
ATOM 674 C CA . PHE A 1 82 ? -1.244 0.476 -8.477 1.00 82.19 82 PHE A CA 1
ATOM 675 C C . PHE A 1 82 ? -1.287 -0.821 -7.662 1.00 82.19 82 PHE A C 1
ATOM 677 O O . PHE A 1 82 ? -1.965 -0.891 -6.636 1.00 82.19 82 PHE A O 1
ATOM 684 N N . VAL A 1 83 ? -0.521 -1.832 -8.077 1.00 80.31 83 VAL A N 1
ATOM 685 C CA . VAL A 1 83 ? -0.399 -3.112 -7.372 1.00 80.31 83 VAL A CA 1
ATOM 686 C C . VAL A 1 83 ? 0.198 -2.904 -5.979 1.00 80.31 83 VAL A C 1
ATOM 688 O O . VAL A 1 83 ? -0.362 -3.407 -5.003 1.00 80.31 83 VAL A O 1
ATOM 691 N N . ALA A 1 84 ? 1.259 -2.104 -5.844 1.00 77.62 84 ALA A N 1
ATOM 692 C CA . ALA A 1 84 ? 1.856 -1.782 -4.547 1.00 77.62 84 ALA A CA 1
ATOM 693 C C . ALA A 1 84 ? 0.842 -1.122 -3.595 1.00 77.62 84 ALA A C 1
ATOM 695 O O . ALA A 1 84 ? 0.671 -1.569 -2.457 1.00 77.62 84 ALA A O 1
ATOM 696 N N . LEU A 1 85 ? 0.098 -0.120 -4.080 1.00 81.75 85 LEU A N 1
ATOM 697 C CA . LEU A 1 85 ? -0.965 0.538 -3.314 1.00 81.75 85 LEU A CA 1
ATOM 698 C C . LEU A 1 85 ? -2.097 -0.426 -2.942 1.00 81.75 85 LEU A C 1
ATOM 700 O O . LEU A 1 85 ? -2.632 -0.357 -1.832 1.00 81.75 85 LEU A O 1
ATOM 704 N N . TYR A 1 86 ? -2.468 -1.331 -3.847 1.00 85.44 86 TYR A N 1
ATOM 705 C CA . TYR A 1 86 ? -3.492 -2.338 -3.597 1.00 85.44 86 TYR A CA 1
ATOM 706 C C . TYR A 1 86 ? -3.075 -3.301 -2.478 1.00 85.44 86 TYR A C 1
ATOM 708 O O . TYR A 1 86 ? -3.853 -3.533 -1.547 1.00 85.44 86 TYR A O 1
ATOM 716 N N . PHE A 1 87 ? -1.845 -3.821 -2.521 1.00 83.75 87 PHE A N 1
ATOM 717 C CA . PHE A 1 87 ? -1.319 -4.699 -1.475 1.00 83.75 87 PHE A CA 1
ATOM 718 C C . PHE A 1 87 ? -1.196 -3.976 -0.133 1.00 83.75 87 PHE A C 1
ATOM 720 O O . PHE A 1 87 ? -1.637 -4.513 0.885 1.00 83.75 87 PHE A O 1
ATOM 727 N N . GLU A 1 88 ? -0.695 -2.739 -0.128 1.00 85.00 88 GLU A N 1
ATOM 728 C CA . GLU A 1 88 ? -0.626 -1.898 1.070 1.00 85.00 88 GLU A CA 1
ATOM 729 C C . GLU A 1 88 ? -2.010 -1.727 1.718 1.00 85.00 88 GLU A C 1
ATOM 731 O O . GLU A 1 88 ? -2.188 -1.987 2.912 1.00 85.00 88 GLU A O 1
ATOM 736 N N . GLN A 1 89 ? -3.024 -1.364 0.929 1.00 87.75 89 GLN A N 1
ATOM 737 C CA . GLN A 1 89 ? -4.390 -1.216 1.432 1.00 87.75 89 GLN A CA 1
ATOM 738 C C . GLN A 1 89 ? -4.980 -2.543 1.917 1.00 87.75 89 GLN A C 1
ATOM 740 O O . GLN A 1 89 ? -5.697 -2.570 2.921 1.00 87.75 89 GLN A O 1
ATOM 745 N N . ARG A 1 90 ? -4.712 -3.648 1.212 1.00 88.75 90 ARG A N 1
ATOM 746 C CA . ARG A 1 90 ? -5.219 -4.979 1.564 1.00 88.75 90 ARG A CA 1
ATOM 747 C C . ARG A 1 90 ? -4.644 -5.467 2.892 1.00 88.75 90 ARG A C 1
ATOM 749 O O . ARG A 1 90 ? -5.390 -6.016 3.70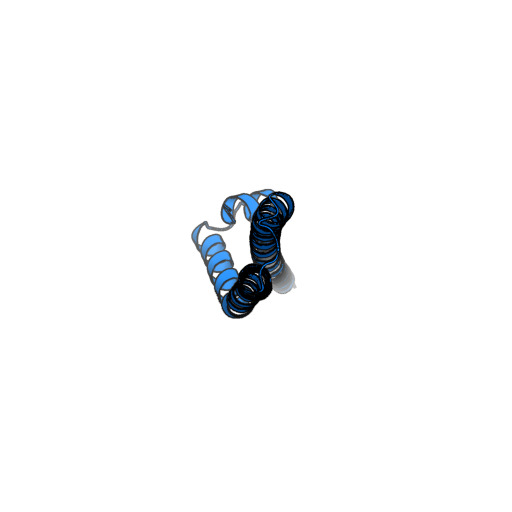1 1.00 88.75 90 ARG A O 1
ATOM 756 N N . LEU A 1 91 ? -3.363 -5.221 3.148 1.00 87.62 91 LEU A N 1
ATOM 757 C CA . LEU A 1 91 ? -2.707 -5.581 4.407 1.00 87.62 91 LEU A CA 1
ATOM 758 C C . LEU A 1 91 ? -3.281 -4.816 5.592 1.00 87.62 91 LEU A C 1
ATOM 760 O O . LEU A 1 91 ? -3.671 -5.438 6.581 1.00 87.62 91 LEU A O 1
ATOM 764 N N . ILE A 1 92 ? -3.403 -3.491 5.468 1.00 87.50 92 ILE A N 1
ATOM 765 C CA . ILE A 1 92 ? -3.978 -2.652 6.526 1.00 87.50 92 ILE A CA 1
ATOM 766 C C . ILE A 1 92 ? -5.413 -3.098 6.824 1.00 87.50 92 ILE A C 1
ATOM 768 O O . ILE A 1 92 ? -5.772 -3.287 7.985 1.00 87.50 92 ILE A O 1
ATOM 772 N N . LYS A 1 93 ? -6.227 -3.347 5.788 1.00 88.75 93 LYS A N 1
ATOM 773 C CA . LYS A 1 93 ? -7.594 -3.864 5.956 1.00 88.75 93 LYS A CA 1
ATOM 774 C C . LYS A 1 93 ? -7.610 -5.209 6.676 1.00 88.75 93 LYS A C 1
ATOM 776 O O . LYS A 1 93 ? -8.407 -5.382 7.589 1.00 88.75 93 LYS A O 1
ATOM 781 N N . ASN A 1 94 ? -6.751 -6.153 6.296 1.00 88.19 94 ASN A N 1
ATOM 782 C CA . ASN A 1 94 ? -6.696 -7.465 6.939 1.00 88.19 94 ASN A CA 1
ATOM 783 C C . ASN A 1 94 ? -6.318 -7.366 8.423 1.00 88.19 94 ASN A C 1
ATOM 785 O O . ASN A 1 94 ? -6.938 -8.037 9.247 1.00 88.19 94 ASN A O 1
ATOM 789 N N . HIS A 1 95 ? -5.356 -6.510 8.776 1.00 86.69 95 HIS A N 1
ATOM 790 C CA . HIS A 1 95 ? -4.999 -6.279 10.176 1.00 86.69 95 HIS A CA 1
ATOM 791 C C . HIS A 1 95 ? -6.125 -5.596 10.957 1.00 86.69 95 HIS A C 1
ATOM 793 O O . HIS A 1 95 ? -6.473 -6.060 12.039 1.00 86.69 95 HIS A O 1
ATOM 799 N N . LEU A 1 96 ? -6.762 -4.575 10.378 1.00 86.44 96 LEU A N 1
ATOM 800 C CA . LEU A 1 96 ? -7.937 -3.922 10.962 1.00 86.44 96 LEU A CA 1
ATOM 801 C C . LEU A 1 96 ? -9.061 -4.919 11.258 1.00 86.44 96 LEU A C 1
ATOM 803 O O . LEU A 1 96 ? -9.614 -4.907 12.354 1.00 86.44 96 LEU A O 1
ATOM 807 N N . LYS A 1 97 ? -9.371 -5.825 10.318 1.00 86.50 97 LYS A N 1
ATOM 808 C CA . LYS A 1 97 ? -10.370 -6.880 10.546 1.00 86.50 97 LYS A CA 1
ATOM 809 C C . LYS A 1 97 ? -10.001 -7.749 11.748 1.00 86.50 97 LYS A C 1
ATOM 811 O O . LYS A 1 97 ? -10.864 -8.020 12.574 1.00 86.50 97 LYS A O 1
ATOM 816 N N . LYS A 1 98 ? -8.733 -8.160 11.868 1.00 86.00 98 LYS A N 1
ATOM 817 C CA . LYS A 1 98 ? -8.260 -8.969 13.004 1.00 86.00 98 LYS A CA 1
ATOM 818 C C . LYS A 1 98 ? -8.403 -8.230 14.337 1.00 86.00 98 LYS A C 1
ATOM 820 O O . LYS A 1 98 ? -8.896 -8.827 15.289 1.00 86.00 98 LYS A O 1
ATOM 825 N N . ILE A 1 99 ? -8.017 -6.953 14.398 1.00 84.44 99 ILE A N 1
ATOM 826 C CA . ILE A 1 99 ? -8.118 -6.126 15.614 1.00 84.44 99 ILE A CA 1
ATOM 827 C C . ILE A 1 99 ? -9.584 -5.974 16.039 1.00 84.44 99 ILE A C 1
ATOM 829 O O . ILE A 1 99 ? -9.916 -6.210 17.199 1.00 84.44 99 ILE A O 1
ATOM 833 N N . ILE A 1 100 ? -10.475 -5.654 15.095 1.00 83.38 100 ILE A N 1
ATOM 834 C CA . ILE A 1 100 ? -11.907 -5.484 15.373 1.00 83.38 100 ILE A CA 1
ATOM 835 C C . ILE A 1 100 ? -12.521 -6.799 15.856 1.00 83.38 100 ILE A C 1
ATOM 837 O O . ILE A 1 100 ? -13.147 -6.812 16.907 1.00 83.38 100 ILE A O 1
ATOM 841 N N . ILE A 1 101 ? -12.295 -7.914 15.149 1.00 82.25 101 ILE A N 1
ATOM 842 C CA . ILE A 1 101 ? -12.833 -9.229 15.537 1.00 82.25 101 ILE A CA 1
ATOM 843 C C . ILE A 1 101 ? -12.342 -9.632 16.930 1.00 82.25 101 ILE A C 1
ATOM 845 O O . ILE A 1 101 ? -13.145 -10.075 17.749 1.00 82.25 101 ILE A O 1
ATOM 849 N N . LYS A 1 102 ? -11.049 -9.445 17.225 1.00 80.38 102 LYS A N 1
ATOM 850 C CA . LYS A 1 102 ? -10.479 -9.738 18.546 1.00 80.38 102 LYS A CA 1
ATOM 851 C C . LYS A 1 102 ? -11.168 -8.918 19.637 1.00 80.38 102 LYS A C 1
ATOM 853 O O . LYS A 1 102 ? -11.579 -9.482 20.645 1.00 80.38 102 LYS A O 1
ATOM 858 N N . ASN A 1 103 ? -11.348 -7.616 19.427 1.00 74.75 103 ASN A N 1
ATOM 859 C CA . ASN A 1 103 ? -11.995 -6.750 20.411 1.00 74.75 103 ASN A CA 1
ATOM 860 C C . ASN A 1 103 ? -13.498 -7.038 20.559 1.00 74.75 103 ASN A C 1
ATOM 862 O O . ASN A 1 103 ? -13.990 -7.082 21.681 1.00 74.75 103 ASN A O 1
ATOM 866 N N . THR A 1 104 ? -14.227 -7.332 19.478 1.00 70.81 104 THR A N 1
ATOM 867 C CA . THR A 1 104 ? -15.641 -7.741 19.567 1.00 70.81 104 THR A CA 1
ATOM 868 C C . THR A 1 104 ? -15.797 -9.086 20.295 1.00 70.81 104 THR A C 1
ATOM 870 O O . THR A 1 104 ? -16.690 -9.240 21.127 1.00 70.81 104 THR A O 1
ATOM 873 N N . ALA A 1 105 ? -14.908 -10.053 20.044 1.00 64.56 105 ALA A N 1
ATOM 874 C CA . ALA A 1 105 ? -14.918 -11.344 20.733 1.00 64.56 105 ALA A CA 1
ATOM 875 C C . ALA A 1 105 ? -14.617 -11.210 22.238 1.00 64.56 105 ALA A C 1
ATOM 877 O O . ALA A 1 105 ? -15.253 -11.883 23.053 1.00 64.56 105 ALA A O 1
ATOM 878 N N . LEU A 1 106 ? -13.696 -10.312 22.610 1.00 59.06 106 LEU A N 1
ATOM 879 C CA . LEU A 1 106 ? -13.370 -10.000 24.006 1.00 59.06 106 LEU A CA 1
ATOM 880 C C . LEU A 1 106 ? -14.535 -9.328 24.747 1.00 59.06 106 LEU A C 1
ATOM 882 O O . LEU A 1 106 ? -14.776 -9.627 25.914 1.00 59.06 106 LEU A O 1
ATOM 886 N N . VAL A 1 107 ? -15.297 -8.461 24.075 1.00 58.50 107 VAL A N 1
ATOM 887 C CA . VAL A 1 107 ? -16.499 -7.841 24.660 1.00 58.50 107 VAL A CA 1
ATOM 888 C C . VAL A 1 107 ? -17.581 -8.892 24.939 1.00 58.50 107 VAL A C 1
ATOM 890 O O . VAL A 1 107 ? -18.134 -8.914 26.037 1.00 58.50 107 VAL A O 1
ATOM 893 N N . ASN A 1 108 ? -17.825 -9.819 24.007 1.00 57.47 108 ASN A N 1
ATOM 894 C CA . ASN A 1 108 ? -18.812 -10.891 24.199 1.00 57.47 108 ASN A CA 1
ATOM 895 C C . ASN A 1 108 ? -18.429 -11.879 25.314 1.00 57.47 108 ASN A C 1
ATOM 897 O O . ASN A 1 108 ? -19.289 -12.310 26.079 1.00 57.47 108 ASN A O 1
ATOM 901 N N . THR A 1 109 ? -17.146 -12.222 25.450 1.00 56.66 109 THR A N 1
ATOM 902 C CA . THR A 1 109 ? -16.682 -13.102 26.541 1.00 56.66 109 THR A CA 1
ATOM 903 C C . THR A 1 109 ? -16.764 -12.420 27.903 1.00 56.66 109 THR A C 1
ATOM 905 O O . THR A 1 109 ? -17.196 -13.045 28.869 1.00 56.66 109 THR A O 1
ATOM 908 N N . LYS A 1 110 ? -16.430 -11.126 27.990 1.00 50.75 110 LYS A N 1
ATOM 909 C CA . LYS A 1 110 ? -16.548 -10.362 29.240 1.00 50.75 110 LYS A CA 1
ATOM 910 C C . LYS A 1 110 ? -18.006 -10.213 29.690 1.00 50.75 110 LYS A C 1
ATOM 912 O O . LYS A 1 110 ? -18.280 -10.300 30.880 1.00 50.75 110 LYS A O 1
ATOM 917 N N . TYR A 1 111 ? -18.932 -10.041 28.746 1.00 50.69 111 TYR A N 1
ATOM 918 C CA . TYR A 1 111 ? -20.364 -9.933 29.032 1.00 50.69 111 TYR A CA 1
ATOM 919 C C . TYR A 1 111 ? -20.979 -11.269 29.486 1.00 50.69 111 TYR A C 1
ATOM 921 O O . TYR A 1 111 ? -21.767 -11.293 30.429 1.00 50.69 111 TYR A O 1
ATOM 929 N N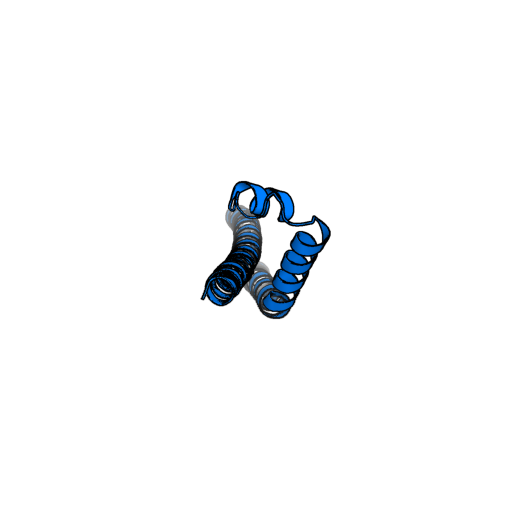 . ASN A 1 112 ? -20.574 -12.390 28.881 1.00 53.06 112 ASN A N 1
ATOM 930 C CA . ASN A 1 112 ? -21.036 -13.720 29.294 1.00 53.06 112 ASN A CA 1
ATOM 931 C C . ASN A 1 112 ? -20.497 -14.139 30.670 1.00 53.06 112 ASN A C 1
ATOM 933 O O . ASN A 1 112 ? -21.228 -14.751 31.440 1.00 53.06 112 ASN A O 1
ATOM 937 N N . ASN A 1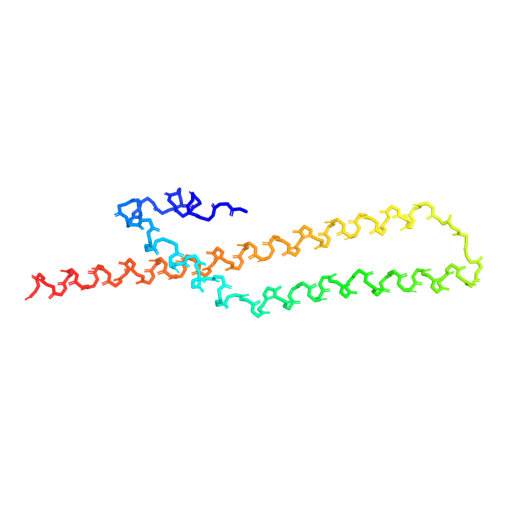 113 ? -19.268 -13.750 31.021 1.00 54.66 113 ASN A N 1
ATOM 938 C CA . ASN A 1 113 ? -18.701 -14.016 32.349 1.00 54.66 113 ASN A CA 1
ATOM 939 C C . ASN A 1 113 ? -19.288 -13.139 33.470 1.00 54.66 113 ASN A C 1
ATOM 941 O O . ASN A 1 113 ? -19.032 -13.418 34.631 1.00 54.66 113 ASN A O 1
ATOM 945 N N . MET A 1 114 ? -20.036 -12.078 33.148 1.00 51.50 114 MET A N 1
ATOM 946 C CA . MET A 1 114 ? -20.748 -11.254 34.140 1.00 51.50 114 MET A CA 1
ATOM 947 C C . MET A 1 114 ? -22.190 -11.718 34.387 1.00 51.50 114 MET A C 1
ATOM 949 O O . MET A 1 114 ? -22.849 -11.196 35.282 1.00 51.50 114 MET A O 1
ATOM 953 N N . LYS A 1 115 ? -22.704 -12.648 33.572 1.00 51.91 115 LYS A N 1
ATOM 954 C CA . LYS A 1 115 ? -24.063 -13.201 33.691 1.00 51.91 115 LYS A CA 1
ATOM 955 C C . LYS A 1 115 ? -24.117 -14.587 34.347 1.00 51.91 115 LYS A C 1
ATOM 957 O O . LYS A 1 115 ? -25.222 -15.055 34.606 1.00 51.91 115 LYS A O 1
ATOM 962 N N . ASN A 1 116 ? -22.964 -15.208 34.591 1.00 46.88 116 ASN A N 1
ATOM 963 C CA . ASN A 1 116 ? -22.801 -16.430 35.386 1.00 46.88 116 ASN A CA 1
ATOM 964 C C . ASN A 1 116 ? -22.220 -16.078 36.753 1.00 46.88 116 ASN A C 1
ATOM 966 O O . ASN A 1 116 ? -22.521 -16.823 37.707 1.00 46.88 116 ASN A O 1
#

Sequence (116 aa):
MNYSRWIRKTFPQVNDTSHELIENYIVEAKENTKLFREFIKVVGFLLIVLPFNLYLNYITQGSIFSLLFIVLSFTSFGVGSFVALYFEQRLIKNHLKKIIIKNTALVNTKYNNMKN